Protein AF-U3TXD2-F1 (afdb_monomer_lite)

pLDDT: mean 75.73, std 24.43, range [24.95, 96.88]

Radius of gyration: 14.81 Å; chains: 1; bounding box: 37×32×40 Å

Foldseek 3Di:
DEEADVVVLVVVLVVCCVVVDDEAEQEVVVVGRDDPDLAYRYYLVRCLVPVVSVLAAAQEDEYEQCVPDDPDCPDSVNSNVVSNCVNPVNHYYAYDYPDQADDPPGGVDDPDPDDDHDPDPDDDDPDDDPRYRYHD

Sequence (136 aa):
MLAHVKELVEQNHSKYQAYGLQADIFAAGLQRKQSEGKVVFGSVQSVARNLASFDSAFSLVIVDECHRISDKEESQYQQLFAHLRQHNPQLRLLGLTATPFRLGKGWIYRTTITAWCAAMITRCSATASTNCRCAI

Structure (mmCIF, N/CA/C/O backbone):
data_AF-U3TXD2-F1
#
_entry.id   AF-U3TXD2-F1
#
loop_
_atom_site.group_PDB
_atom_site.id
_atom_site.type_symbol
_atom_site.label_atom_id
_atom_site.label_alt_id
_atom_site.label_comp_id
_atom_site.label_asym_id
_atom_site.label_entity_id
_atom_site.label_seq_id
_atom_site.pdbx_PDB_ins_code
_atom_site.Cartn_x
_atom_site.Cartn_y
_atom_site.Cartn_z
_atom_site.occupancy
_atom_site.B_iso_or_equiv
_atom_site.auth_seq_id
_atom_site.auth_comp_id
_atom_site.auth_asym_id
_atom_site.auth_atom_id
_atom_site.pdbx_PDB_model_num
ATOM 1 N N . MET A 1 1 ? -3.269 -2.829 0.781 1.00 91.12 1 MET A N 1
ATOM 2 C CA . MET A 1 1 ? -2.702 -2.950 -0.578 1.00 91.12 1 MET A CA 1
ATOM 3 C C . MET A 1 1 ? -2.380 -1.599 -1.231 1.00 91.12 1 MET A C 1
ATOM 5 O O . MET A 1 1 ? -3.193 -0.681 -1.160 1.00 91.12 1 MET A O 1
ATOM 9 N N . LEU A 1 2 ? -1.241 -1.478 -1.921 1.00 95.12 2 LEU A N 1
ATOM 10 C CA . LEU A 1 2 ? -0.877 -0.330 -2.763 1.00 95.12 2 LEU A CA 1
ATOM 11 C C . LEU A 1 2 ? -0.905 -0.705 -4.246 1.00 95.12 2 LEU A C 1
ATOM 13 O O . LEU A 1 2 ? -0.349 -1.732 -4.625 1.00 95.12 2 LEU A O 1
ATOM 17 N N . ALA A 1 3 ? -1.483 0.161 -5.078 1.00 92.75 3 ALA A N 1
ATOM 18 C CA . ALA A 1 3 ? -1.433 0.047 -6.535 1.00 92.75 3 ALA A CA 1
ATOM 19 C C . ALA A 1 3 ? -1.075 1.391 -7.193 1.00 92.75 3 ALA A C 1
ATOM 21 O O . ALA A 1 3 ? -1.097 2.454 -6.567 1.00 92.75 3 ALA A O 1
ATOM 22 N N . HIS A 1 4 ? -0.718 1.362 -8.476 1.00 89.19 4 HIS A N 1
ATOM 23 C CA . HIS A 1 4 ? -0.279 2.565 -9.193 1.00 89.19 4 HIS A CA 1
ATOM 24 C C . HIS A 1 4 ? -1.416 3.405 -9.781 1.00 89.19 4 HIS A C 1
ATOM 26 O O . HIS A 1 4 ? -1.305 4.627 -9.826 1.00 89.19 4 HIS A O 1
ATOM 32 N N . VAL A 1 5 ? -2.485 2.763 -10.242 1.00 90.88 5 VAL A N 1
ATOM 33 C CA . VAL A 1 5 ? -3.611 3.400 -10.941 1.00 90.88 5 VAL A CA 1
ATOM 34 C C . VAL A 1 5 ? -4.886 3.243 -10.128 1.00 90.88 5 VAL A C 1
ATOM 36 O O . VAL A 1 5 ? -5.097 2.216 -9.481 1.00 90.88 5 VAL A O 1
ATOM 39 N N . LYS A 1 6 ? -5.723 4.283 -10.136 1.00 93.50 6 LYS A N 1
ATOM 40 C CA . LYS A 1 6 ? -6.930 4.366 -9.300 1.00 93.50 6 LYS A CA 1
ATOM 41 C C . LYS A 1 6 ? -7.944 3.272 -9.641 1.00 93.50 6 LYS A C 1
ATOM 43 O O . LYS A 1 6 ? -8.596 2.756 -8.745 1.00 93.50 6 LYS A O 1
ATOM 48 N N . GLU A 1 7 ? -8.007 2.879 -10.907 1.00 94.12 7 GLU A N 1
ATOM 49 C CA . GLU A 1 7 ? -8.885 1.834 -11.418 1.00 94.12 7 GLU A CA 1
ATOM 50 C C . GLU A 1 7 ? -8.535 0.483 -10.778 1.00 94.12 7 GLU A C 1
ATOM 52 O O . GLU A 1 7 ? -9.421 -0.241 -10.335 1.00 94.12 7 GLU A O 1
ATOM 57 N N . LEU A 1 8 ? -7.239 0.169 -10.634 1.00 92.25 8 LEU A N 1
ATOM 58 C CA . LEU A 1 8 ? -6.799 -1.048 -9.941 1.00 92.25 8 LEU A CA 1
ATOM 59 C C . LEU A 1 8 ? -7.060 -0.976 -8.434 1.00 92.25 8 LEU A C 1
ATOM 61 O O . LEU A 1 8 ? -7.421 -1.984 -7.834 1.00 92.25 8 LEU A O 1
ATOM 65 N N . VAL A 1 9 ? -6.916 0.203 -7.818 1.00 95.00 9 VAL A N 1
ATOM 66 C CA . VAL A 1 9 ? -7.275 0.395 -6.402 1.00 95.00 9 VAL A CA 1
ATOM 67 C C . VAL A 1 9 ? -8.754 0.071 -6.181 1.00 95.00 9 VAL A C 1
ATOM 69 O O . VAL A 1 9 ? -9.075 -0.714 -5.291 1.00 95.00 9 VAL A O 1
ATOM 72 N N . GLU A 1 10 ? -9.638 0.627 -7.010 1.00 95.75 10 GLU A N 1
ATOM 73 C CA . GLU A 1 10 ? -11.085 0.401 -6.933 1.00 95.75 10 GLU A CA 1
ATOM 74 C C . GLU A 1 10 ? -11.457 -1.064 -7.186 1.00 95.75 10 GLU A C 1
ATOM 76 O O . GLU A 1 10 ? -12.243 -1.642 -6.434 1.00 95.75 10 GLU A O 1
ATOM 81 N N . GLN A 1 11 ? -10.857 -1.697 -8.197 1.00 93.19 11 GLN A N 1
ATOM 82 C CA . GLN A 1 11 ? -11.097 -3.108 -8.504 1.00 93.19 11 GLN A CA 1
ATOM 83 C C . GLN A 1 11 ? -10.639 -4.036 -7.373 1.00 93.19 11 GLN A C 1
ATOM 85 O O . GLN A 1 11 ? -11.368 -4.959 -7.007 1.00 93.19 11 GLN A O 1
ATOM 90 N N . ASN A 1 12 ? -9.449 -3.808 -6.812 1.00 92.44 12 ASN A N 1
ATOM 91 C CA . ASN A 1 12 ? -8.914 -4.627 -5.722 1.00 92.44 12 ASN A CA 1
ATOM 92 C C . ASN A 1 12 ? -9.742 -4.464 -4.443 1.00 92.44 12 ASN A C 1
ATOM 94 O O . ASN A 1 12 ? -10.076 -5.460 -3.799 1.00 92.44 12 ASN A O 1
ATOM 98 N N . HIS A 1 13 ? -10.146 -3.232 -4.127 1.00 95.19 13 HIS A N 1
ATOM 99 C CA . HIS A 1 13 ? -11.061 -2.954 -3.023 1.00 95.19 13 HIS A CA 1
ATOM 100 C C . HIS A 1 13 ? -12.422 -3.634 -3.220 1.00 95.19 13 HIS A C 1
ATOM 102 O O . HIS A 1 13 ? -12.882 -4.339 -2.326 1.00 95.19 13 HIS A O 1
ATOM 108 N N . SER A 1 14 ? -13.016 -3.524 -4.412 1.00 93.69 14 SER A N 1
ATOM 109 C CA . SER A 1 14 ? -14.311 -4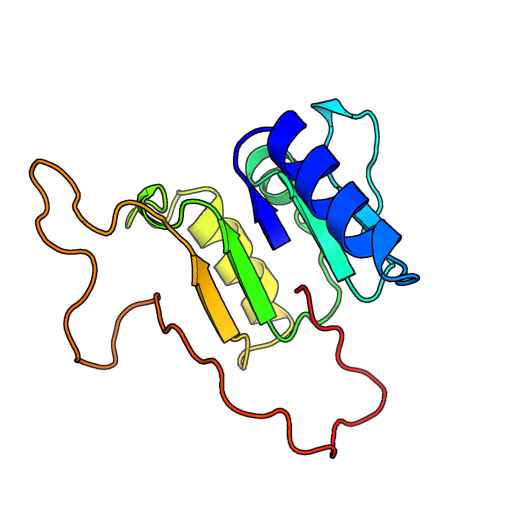.146 -4.725 1.00 93.69 14 SER A CA 1
ATOM 110 C C . SER A 1 14 ? -14.260 -5.671 -4.600 1.00 93.69 14 SER A C 1
ATOM 112 O O . SER A 1 14 ? -15.155 -6.280 -4.015 1.00 93.69 14 SER A O 1
ATOM 114 N N . LYS A 1 15 ? -13.183 -6.305 -5.089 1.00 92.00 15 LYS A N 1
ATOM 115 C CA . LYS A 1 15 ? -12.953 -7.751 -4.917 1.00 92.00 15 LYS A CA 1
ATOM 116 C C . LYS A 1 15 ? -12.840 -8.129 -3.444 1.00 92.00 15 LYS A C 1
ATOM 118 O O . LYS A 1 15 ? -13.398 -9.140 -3.038 1.00 92.00 15 LYS A O 1
ATOM 123 N N . TYR A 1 16 ? -12.135 -7.327 -2.650 1.00 92.56 16 TYR A N 1
ATOM 124 C CA . TYR A 1 16 ? -11.999 -7.557 -1.216 1.00 92.56 16 TYR A CA 1
ATOM 125 C C . TYR A 1 16 ? -13.348 -7.453 -0.489 1.00 92.56 16 TYR A C 1
ATOM 127 O O . TYR A 1 16 ? -13.680 -8.317 0.322 1.00 92.56 16 TYR A O 1
ATOM 135 N N . GLN A 1 17 ? -14.165 -6.453 -0.832 1.00 92.12 17 GLN A N 1
ATOM 136 C CA . GLN A 1 17 ? -15.503 -6.284 -0.261 1.00 92.12 17 GLN A CA 1
ATOM 137 C C . GLN A 1 17 ? -16.481 -7.394 -0.659 1.00 92.12 17 GLN A C 1
ATOM 139 O O . GLN A 1 17 ? -17.333 -7.767 0.147 1.00 92.12 17 GLN A O 1
ATOM 144 N N . ALA A 1 18 ? -16.341 -7.970 -1.856 1.00 92.31 18 ALA A N 1
ATOM 145 C CA . ALA A 1 18 ? -17.170 -9.092 -2.301 1.00 92.31 18 ALA A CA 1
ATOM 146 C C . ALA A 1 18 ? -17.032 -10.344 -1.410 1.00 92.31 18 ALA A C 1
ATOM 148 O O . ALA A 1 18 ? -17.946 -11.163 -1.365 1.00 92.31 18 ALA A O 1
ATOM 149 N N . TYR A 1 19 ? -15.939 -10.470 -0.646 1.00 90.56 19 TYR A N 1
ATOM 150 C CA . TYR A 1 19 ? -15.768 -11.516 0.372 1.00 90.56 19 TYR A CA 1
ATOM 151 C C . TYR A 1 19 ? -16.464 -11.202 1.712 1.00 90.56 19 TYR A C 1
ATOM 153 O O . TYR A 1 19 ? -16.249 -11.910 2.694 1.00 90.56 19 TYR A O 1
ATOM 161 N N . GLY A 1 20 ? -17.273 -10.139 1.789 1.00 91.50 20 GLY A N 1
ATOM 162 C CA . GLY A 1 20 ? -17.951 -9.711 3.019 1.00 91.50 20 GLY A CA 1
ATOM 163 C C . GLY A 1 20 ? -17.038 -8.987 4.015 1.00 91.50 20 GLY A C 1
ATOM 164 O O . GLY A 1 20 ? -17.383 -8.847 5.187 1.00 91.50 20 GLY A O 1
ATOM 165 N N . LEU A 1 21 ? -15.864 -8.537 3.568 1.00 92.50 21 LEU A N 1
ATOM 166 C CA . LEU A 1 21 ? -14.868 -7.856 4.393 1.00 92.50 21 LEU A CA 1
ATOM 167 C C . LEU A 1 21 ? -14.941 -6.334 4.208 1.00 92.50 21 LEU A C 1
ATOM 169 O O . LEU A 1 21 ? -15.359 -5.834 3.168 1.00 92.50 21 LEU A O 1
ATOM 173 N N . GLN A 1 22 ? -14.499 -5.582 5.218 1.00 92.12 22 GLN A N 1
ATOM 174 C CA . GLN A 1 22 ? -14.458 -4.117 5.178 1.00 92.12 22 GLN A CA 1
ATOM 175 C C . GLN A 1 22 ? -13.029 -3.614 4.990 1.00 92.12 22 GLN A C 1
ATOM 177 O O . GLN A 1 22 ? -12.097 -4.107 5.631 1.00 92.12 22 GLN A O 1
ATOM 182 N N . ALA A 1 23 ? -12.873 -2.626 4.115 1.00 94.62 23 ALA A N 1
ATOM 183 C CA . ALA A 1 23 ? -11.610 -1.956 3.863 1.00 94.62 23 ALA A CA 1
ATOM 184 C C . ALA A 1 23 ? -11.841 -0.511 3.429 1.00 94.62 23 ALA A C 1
ATOM 186 O O . ALA A 1 23 ? -12.861 -0.188 2.816 1.00 94.62 23 ALA A O 1
ATOM 187 N N . ASP A 1 24 ? -10.849 0.322 3.698 1.00 96.19 24 ASP A N 1
ATOM 188 C CA . ASP A 1 24 ? -10.837 1.726 3.323 1.00 96.19 24 ASP A CA 1
ATOM 189 C C . ASP A 1 24 ? -10.205 1.928 1.944 1.00 96.19 24 ASP A C 1
ATOM 191 O O . ASP A 1 24 ? -9.392 1.114 1.488 1.00 96.19 24 ASP A O 1
ATOM 195 N N . ILE A 1 25 ? -10.534 3.055 1.304 1.00 96.69 25 ILE A N 1
ATOM 196 C CA . ILE A 1 25 ? -9.855 3.527 0.093 1.00 96.69 25 ILE A CA 1
ATOM 197 C C . ILE A 1 25 ? -9.125 4.844 0.358 1.00 96.69 25 ILE A C 1
ATOM 199 O O . ILE A 1 25 ? -9.728 5.838 0.768 1.00 96.69 25 ILE A O 1
ATOM 203 N N . PHE A 1 26 ? -7.852 4.885 -0.033 1.00 96.88 26 PHE A N 1
ATOM 204 C CA . PHE A 1 26 ? -7.031 6.090 -0.061 1.00 96.88 26 PHE A CA 1
ATOM 205 C C . PHE A 1 26 ? -6.523 6.397 -1.480 1.00 96.88 26 PHE A C 1
ATOM 207 O O . PHE A 1 26 ? -5.392 6.081 -1.867 1.00 96.88 26 PHE A O 1
ATOM 214 N N . ALA A 1 27 ? -7.371 7.030 -2.287 1.00 96.69 27 ALA A N 1
ATOM 215 C CA . ALA A 1 27 ? -7.051 7.419 -3.655 1.00 96.69 27 ALA A CA 1
ATOM 216 C C . ALA A 1 27 ? -7.722 8.750 -4.017 1.00 96.69 27 ALA A C 1
ATOM 218 O O . ALA A 1 27 ? -8.942 8.833 -4.175 1.00 96.69 27 ALA A O 1
ATOM 219 N N . ALA A 1 28 ? -6.911 9.788 -4.246 1.00 93.94 28 ALA A N 1
ATOM 220 C CA . ALA A 1 28 ? -7.404 11.113 -4.629 1.00 93.94 28 ALA A CA 1
ATOM 221 C C . ALA A 1 28 ? -8.204 11.077 -5.944 1.00 93.94 28 ALA A C 1
ATOM 223 O O . ALA A 1 28 ? -9.207 11.767 -6.082 1.00 93.94 28 ALA A O 1
ATOM 224 N N . GLY A 1 29 ? -7.808 10.213 -6.887 1.00 93.31 29 GLY A N 1
ATOM 225 C CA . GLY A 1 29 ? -8.517 10.022 -8.154 1.00 93.31 29 GLY A CA 1
ATOM 226 C C . GLY A 1 29 ? -9.919 9.409 -8.028 1.00 93.31 29 GLY A C 1
ATOM 227 O O . GLY A 1 29 ? -10.673 9.483 -8.996 1.00 93.31 29 GLY A O 1
ATOM 228 N N . LEU A 1 30 ? -10.256 8.835 -6.866 1.00 95.19 30 LEU A N 1
ATOM 229 C CA . LEU A 1 30 ? -11.587 8.322 -6.510 1.00 95.19 30 LEU A CA 1
ATOM 230 C C . LEU A 1 30 ? -12.316 9.237 -5.511 1.00 95.19 30 LEU A C 1
ATOM 232 O O . LEU A 1 30 ? -13.370 8.866 -5.009 1.00 95.19 30 LEU A O 1
ATOM 236 N N . GLN A 1 31 ? -11.747 10.406 -5.183 1.00 95.94 31 GLN A N 1
ATOM 237 C CA . GLN A 1 31 ? -12.266 11.325 -4.158 1.00 95.94 31 GLN A CA 1
ATOM 238 C C . GLN A 1 31 ? -12.460 10.662 -2.779 1.00 95.94 31 GLN A C 1
ATOM 240 O O . GLN A 1 31 ? -13.338 11.043 -2.010 1.00 95.94 31 GLN A O 1
ATOM 245 N N . ARG A 1 32 ? -11.627 9.665 -2.446 1.00 95.94 32 ARG A N 1
ATOM 246 C CA . ARG A 1 32 ? -11.661 8.954 -1.159 1.00 95.94 32 ARG A CA 1
ATOM 247 C C . ARG A 1 32 ? -10.306 9.038 -0.464 1.00 95.94 32 ARG A C 1
ATOM 249 O O . ARG A 1 32 ? -9.271 8.763 -1.073 1.00 95.94 32 ARG A O 1
ATOM 256 N N . LYS A 1 33 ? -10.319 9.428 0.810 1.00 95.38 33 LYS A N 1
ATOM 257 C CA . LYS A 1 33 ? -9.136 9.555 1.676 1.00 95.38 33 LYS A CA 1
ATOM 258 C C . LYS A 1 33 ? -9.411 8.927 3.043 1.00 95.38 33 LYS A C 1
ATOM 260 O O . LYS A 1 33 ? -9.456 9.619 4.051 1.00 95.38 33 LYS A O 1
ATOM 265 N N . GLN A 1 34 ? -9.664 7.627 3.045 1.00 95.06 34 GLN A N 1
ATOM 266 C CA . GLN A 1 34 ? -9.944 6.845 4.246 1.00 95.06 34 GLN A CA 1
ATOM 267 C C . GLN A 1 34 ? -8.714 5.987 4.568 1.00 95.06 34 GLN A C 1
ATOM 269 O O . GLN A 1 34 ? -8.171 5.331 3.676 1.00 95.06 34 GLN A O 1
ATOM 274 N N . SER A 1 35 ? -8.237 6.034 5.810 1.00 93.62 35 SER A N 1
ATOM 275 C CA . SER A 1 35 ? -7.070 5.270 6.280 1.00 93.62 35 SER A CA 1
ATOM 276 C C . SER A 1 35 ? -7.239 4.741 7.712 1.00 93.62 35 SER A C 1
ATOM 278 O O . SER A 1 35 ? -6.281 4.273 8.327 1.00 93.62 35 SER A O 1
ATOM 280 N N . GLU A 1 36 ? -8.461 4.787 8.245 1.00 90.44 36 GLU A N 1
ATOM 281 C CA . GLU A 1 36 ? -8.798 4.400 9.618 1.00 90.44 36 GLU A CA 1
ATOM 282 C C . GLU A 1 36 ? -9.243 2.938 9.743 1.00 90.44 36 GLU A C 1
ATOM 284 O O . GLU A 1 36 ? -9.415 2.431 10.854 1.00 90.44 36 GLU A O 1
ATOM 289 N N . GLY A 1 37 ? -9.414 2.234 8.634 1.00 88.44 37 GLY A N 1
ATOM 290 C CA . GLY A 1 37 ? -9.722 0.815 8.594 1.00 88.44 37 GLY A CA 1
ATOM 291 C C . GLY A 1 37 ? -8.527 -0.066 8.964 1.00 88.44 37 GLY A C 1
ATOM 292 O O . GLY A 1 37 ? -7.369 0.356 8.996 1.00 88.44 37 GLY A O 1
ATOM 293 N N . LYS A 1 38 ? -8.804 -1.350 9.226 1.00 90.31 38 LYS A N 1
ATOM 294 C CA . LYS A 1 38 ? -7.746 -2.363 9.395 1.00 90.31 38 LYS A CA 1
ATOM 295 C C . LYS A 1 38 ? -6.992 -2.617 8.091 1.00 90.31 38 LYS A C 1
ATOM 297 O O . LYS A 1 38 ? -5.790 -2.846 8.132 1.00 90.31 38 LYS A O 1
ATOM 302 N N . VAL A 1 39 ? -7.711 -2.575 6.971 1.00 93.81 39 VAL A N 1
ATOM 303 C CA . VAL A 1 39 ? -7.193 -2.773 5.617 1.00 93.81 39 VAL A CA 1
ATOM 304 C C . VAL A 1 39 ? -7.431 -1.497 4.827 1.00 93.81 39 VAL A C 1
ATOM 306 O O . VAL A 1 39 ? -8.542 -0.973 4.831 1.00 93.81 39 VAL A O 1
ATOM 309 N N . VAL A 1 40 ? -6.395 -1.017 4.142 1.00 96.19 40 VAL A N 1
ATOM 310 C CA . VAL A 1 40 ? -6.457 0.185 3.306 1.00 96.19 40 VAL A CA 1
ATOM 311 C C . VAL A 1 40 ? -5.962 -0.161 1.905 1.00 96.19 40 VAL A C 1
ATOM 313 O O . VAL A 1 40 ? -4.852 -0.683 1.736 1.00 96.19 40 VAL A O 1
ATOM 316 N N . PHE A 1 41 ? -6.783 0.135 0.900 1.00 96.62 41 PHE A 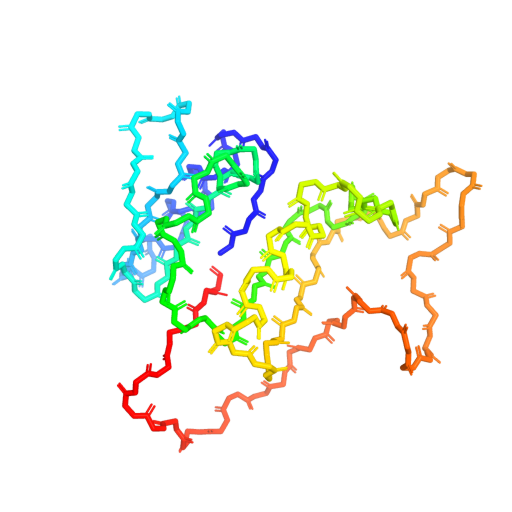N 1
ATOM 317 C CA . PHE A 1 41 ? -6.424 0.087 -0.514 1.00 96.62 41 PHE A CA 1
ATOM 318 C C . PHE A 1 41 ? -6.078 1.498 -0.973 1.00 96.62 41 PHE A C 1
ATOM 320 O O . PHE A 1 41 ? -6.920 2.391 -0.926 1.00 96.62 41 PHE A O 1
ATOM 327 N N . GLY A 1 42 ? -4.845 1.728 -1.414 1.00 96.44 42 GLY A N 1
ATOM 328 C CA . GLY A 1 42 ? -4.392 3.076 -1.748 1.00 96.44 42 GLY A CA 1
ATOM 329 C C . GLY A 1 42 ? -3.597 3.158 -3.036 1.00 96.44 42 GLY A C 1
ATOM 330 O O . GLY A 1 42 ? -2.946 2.197 -3.445 1.00 96.44 42 GLY A O 1
ATOM 331 N N . SER A 1 43 ? -3.619 4.334 -3.668 1.00 95.50 43 SER A N 1
ATOM 332 C CA . SER A 1 43 ? -2.660 4.618 -4.737 1.00 95.50 43 SER A CA 1
ATOM 333 C C . SER A 1 43 ? -1.359 5.154 -4.149 1.00 95.50 43 SER A C 1
ATOM 335 O O . SER A 1 43 ? -1.396 6.065 -3.319 1.00 95.50 43 SER A O 1
ATOM 337 N N . VAL A 1 44 ? -0.203 4.645 -4.592 1.00 92.81 44 VAL A N 1
ATOM 338 C CA . VAL A 1 44 ? 1.105 5.068 -4.040 1.00 92.81 44 VAL A CA 1
ATOM 339 C C . VAL A 1 44 ? 1.298 6.587 -4.109 1.00 92.81 44 VAL A C 1
ATOM 341 O O . VAL A 1 44 ? 1.785 7.198 -3.165 1.00 92.81 44 VAL A O 1
ATOM 344 N N . GLN A 1 45 ? 0.829 7.220 -5.186 1.00 92.56 45 GLN A N 1
ATOM 345 C CA . GLN A 1 45 ? 0.908 8.668 -5.377 1.00 92.56 45 GLN A CA 1
ATOM 346 C C . GLN A 1 45 ? 0.047 9.447 -4.375 1.00 92.56 45 GLN A C 1
ATOM 348 O O . GLN A 1 45 ? 0.448 10.522 -3.931 1.00 92.56 45 GLN A O 1
ATOM 353 N N . SER A 1 46 ? -1.141 8.934 -4.037 1.00 95.00 46 SER A N 1
ATOM 354 C CA . SER A 1 46 ? -2.017 9.580 -3.054 1.00 95.00 46 SER A CA 1
ATOM 355 C C . SER A 1 46 ? -1.440 9.419 -1.656 1.00 95.00 46 SER A C 1
ATOM 357 O O . SER A 1 46 ? -1.345 10.397 -0.921 1.00 95.00 46 SER A O 1
ATOM 359 N N . VAL A 1 47 ? -1.002 8.206 -1.318 1.00 94.69 47 VAL A N 1
ATOM 360 C CA . VAL A 1 47 ? -0.449 7.878 -0.002 1.00 94.69 47 VAL A CA 1
ATOM 361 C C . VAL A 1 47 ? 0.845 8.655 0.262 1.00 94.69 47 VAL A C 1
ATOM 363 O O . VAL A 1 47 ? 0.936 9.352 1.265 1.00 94.69 47 VAL A O 1
ATOM 366 N N . ALA A 1 48 ? 1.803 8.648 -0.672 1.00 92.44 48 ALA A N 1
ATOM 367 C CA . ALA A 1 48 ? 3.087 9.338 -0.504 1.00 92.44 48 ALA A CA 1
ATOM 368 C C . ALA A 1 48 ? 2.958 10.866 -0.342 1.00 92.44 48 ALA A C 1
ATOM 370 O O . ALA A 1 48 ? 3.827 11.500 0.244 1.00 92.44 48 ALA A O 1
ATOM 371 N N . ARG A 1 49 ? 1.870 11.474 -0.834 1.00 93.81 49 ARG A N 1
ATOM 372 C CA . ARG A 1 49 ? 1.579 12.909 -0.642 1.00 93.81 49 ARG A CA 1
ATOM 373 C C . ARG A 1 49 ? 0.855 13.224 0.668 1.00 93.81 49 ARG A C 1
ATOM 375 O O . ARG A 1 49 ? 0.702 14.393 0.996 1.00 93.81 49 ARG A O 1
ATOM 382 N N . ASN A 1 50 ? 0.352 12.213 1.373 1.00 94.88 50 ASN A N 1
ATOM 383 C CA . ASN A 1 50 ? -0.459 12.369 2.581 1.00 94.88 50 ASN A CA 1
ATOM 384 C C . ASN A 1 50 ? 0.051 11.405 3.668 1.00 94.88 50 ASN A C 1
ATOM 386 O O . ASN A 1 50 ? -0.745 10.718 4.301 1.00 94.88 50 ASN A O 1
ATOM 390 N N . LEU A 1 51 ? 1.376 11.327 3.859 1.00 93.31 51 LEU A N 1
ATOM 391 C CA . LEU A 1 51 ? 1.996 10.384 4.800 1.00 93.31 51 LEU A CA 1
ATOM 392 C C . LEU A 1 51 ? 1.453 10.535 6.223 1.00 93.31 51 LEU A C 1
ATOM 394 O O . LEU A 1 51 ? 1.137 9.531 6.830 1.00 93.31 51 LEU A O 1
ATOM 398 N N . ALA A 1 52 ? 1.198 11.763 6.683 1.00 92.00 52 ALA A N 1
ATOM 399 C CA . ALA A 1 52 ? 0.610 12.029 8.002 1.00 92.00 52 ALA A CA 1
ATOM 400 C C . ALA A 1 52 ? -0.771 11.371 8.233 1.00 92.00 52 ALA A C 1
ATOM 402 O O . ALA A 1 52 ? -1.231 11.245 9.360 1.00 92.00 52 ALA A O 1
ATOM 403 N N . SER A 1 53 ? -1.474 10.936 7.180 1.00 91.31 53 SER A N 1
ATOM 404 C CA . SER A 1 53 ? -2.707 10.143 7.322 1.00 91.31 53 SER A CA 1
ATOM 405 C C . SER A 1 53 ? -2.438 8.658 7.624 1.00 91.31 53 SER A C 1
ATOM 407 O O . SER A 1 53 ? -3.386 7.884 7.770 1.00 91.31 53 SER A O 1
ATOM 409 N N . PHE A 1 54 ? -1.168 8.249 7.686 1.00 91.56 54 PHE A N 1
ATOM 410 C CA . PHE A 1 54 ? -0.686 6.877 7.851 1.00 91.56 54 PHE A CA 1
ATOM 411 C C . PHE A 1 54 ? 0.225 6.713 9.081 1.00 91.56 54 PHE A C 1
ATOM 413 O O . PHE A 1 54 ? 1.028 5.786 9.129 1.00 91.56 54 PHE A O 1
ATOM 420 N N . ASP A 1 55 ? 0.010 7.526 10.119 1.00 87.81 55 ASP A N 1
ATOM 421 C CA . ASP A 1 55 ? 0.732 7.450 11.401 1.00 87.81 55 ASP A CA 1
ATOM 422 C C . ASP A 1 55 ? 0.343 6.221 12.259 1.00 87.81 55 ASP A C 1
ATOM 424 O O . ASP A 1 55 ? 0.884 5.981 13.342 1.00 87.81 55 ASP A O 1
ATOM 428 N N . SER A 1 56 ? -0.634 5.429 11.805 1.00 82.12 56 SER A N 1
ATOM 429 C CA . SER A 1 56 ? -1.048 4.201 12.486 1.00 82.12 56 SER A CA 1
ATOM 430 C C . SER A 1 56 ? -0.097 3.037 12.189 1.00 82.12 56 SER A C 1
ATOM 432 O O . SER A 1 56 ? 0.469 2.914 11.104 1.00 82.12 56 SER A O 1
ATOM 434 N N . ALA A 1 57 ? 0.085 2.145 13.167 1.00 82.19 57 ALA A N 1
ATOM 435 C CA . ALA A 1 57 ? 1.000 1.018 13.031 1.00 82.19 57 ALA A CA 1
ATOM 436 C C . ALA A 1 57 ? 0.452 -0.045 12.057 1.00 82.19 57 ALA A C 1
ATOM 438 O O . ALA A 1 57 ? -0.413 -0.857 12.405 1.00 82.19 57 ALA A O 1
ATOM 439 N N . PHE A 1 58 ? 1.007 -0.071 10.844 1.00 90.81 58 PHE A N 1
ATOM 440 C CA . PHE A 1 58 ? 0.804 -1.147 9.874 1.00 90.81 58 PHE A CA 1
ATOM 441 C C . PHE A 1 58 ? 1.82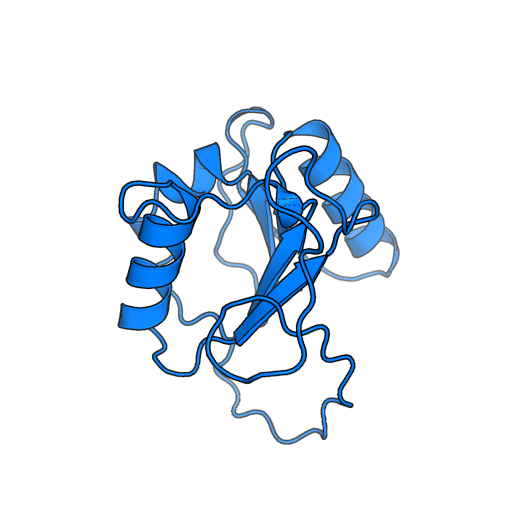1 -2.270 10.091 1.00 90.81 58 PHE A C 1
ATOM 443 O O . PHE A 1 58 ? 3.004 -2.020 10.321 1.00 90.81 58 PHE A O 1
ATOM 450 N N . SER A 1 59 ? 1.383 -3.526 10.004 1.00 90.12 59 SER A N 1
ATOM 451 C CA . SER A 1 59 ? 2.269 -4.700 10.104 1.00 90.12 59 SER A CA 1
ATOM 452 C C . SER A 1 59 ? 2.749 -5.221 8.748 1.00 90.12 59 SER A C 1
ATOM 454 O O . SER A 1 59 ? 3.827 -5.809 8.656 1.00 90.12 59 SER A O 1
ATOM 456 N N . LEU A 1 60 ? 1.963 -4.993 7.697 1.00 91.12 60 LEU A N 1
ATOM 457 C CA . LEU A 1 60 ? 2.193 -5.488 6.346 1.00 91.12 60 LEU A CA 1
ATOM 458 C C . LEU A 1 60 ? 1.828 -4.405 5.333 1.00 91.12 60 LEU A C 1
ATOM 460 O O . LEU A 1 60 ? 0.794 -3.760 5.482 1.00 91.12 60 LEU A O 1
ATOM 464 N N . VAL A 1 61 ? 2.647 -4.249 4.294 1.00 92.69 61 VAL A N 1
ATOM 465 C CA . VAL A 1 61 ? 2.279 -3.533 3.068 1.00 92.69 61 VAL A CA 1
ATOM 466 C C . VAL A 1 61 ? 2.432 -4.476 1.888 1.00 92.69 61 VAL A C 1
ATOM 468 O O . VAL A 1 61 ? 3.521 -4.995 1.632 1.00 92.69 61 VAL A O 1
ATOM 471 N N . ILE A 1 62 ? 1.341 -4.659 1.152 1.00 92.06 62 ILE A N 1
ATOM 472 C CA . ILE A 1 62 ? 1.342 -5.347 -0.137 1.00 92.06 62 ILE A CA 1
ATOM 473 C C . ILE A 1 62 ? 1.452 -4.312 -1.255 1.00 92.06 62 ILE A C 1
ATOM 475 O O . ILE A 1 62 ? 0.686 -3.348 -1.269 1.00 92.06 62 ILE A O 1
ATOM 479 N N . VAL A 1 63 ? 2.378 -4.515 -2.191 1.00 90.75 63 VAL A N 1
ATOM 480 C CA . VAL A 1 63 ? 2.560 -3.665 -3.374 1.00 90.75 63 VAL A CA 1
ATOM 481 C C . VAL A 1 63 ? 2.255 -4.459 -4.632 1.00 90.75 63 VAL A C 1
ATOM 483 O O . VAL A 1 63 ? 2.959 -5.419 -4.940 1.00 90.75 63 VAL A O 1
ATOM 486 N N . ASP A 1 64 ? 1.234 -4.025 -5.360 1.00 85.81 64 ASP A N 1
ATOM 487 C CA . ASP A 1 64 ? 0.903 -4.543 -6.681 1.00 85.81 64 ASP A CA 1
ATOM 488 C C . ASP A 1 64 ? 1.798 -3.921 -7.758 1.00 85.81 64 ASP A C 1
ATOM 490 O O . ASP A 1 64 ? 2.193 -2.753 -7.677 1.00 85.81 64 ASP A O 1
ATOM 494 N N . GLU A 1 65 ? 2.139 -4.719 -8.761 1.00 83.81 65 GLU A N 1
ATOM 495 C CA . GLU A 1 65 ? 3.192 -4.435 -9.736 1.00 83.81 65 GLU A CA 1
ATOM 496 C C . GLU A 1 65 ? 4.497 -3.938 -9.100 1.00 83.81 65 GLU A C 1
ATOM 498 O O . GLU A 1 65 ? 5.080 -2.922 -9.496 1.00 83.81 65 GLU A O 1
ATOM 503 N N . CYS A 1 66 ? 4.993 -4.693 -8.113 1.00 85.12 66 CYS A N 1
ATOM 504 C CA . CYS A 1 66 ? 6.200 -4.353 -7.354 1.00 85.12 66 CYS A CA 1
ATOM 505 C C . CYS A 1 66 ? 7.456 -4.182 -8.228 1.00 85.12 66 CYS A C 1
ATOM 507 O O . CYS A 1 66 ? 8.392 -3.483 -7.836 1.00 85.12 66 CYS A O 1
ATOM 509 N N . HIS A 1 67 ? 7.450 -4.707 -9.461 1.00 80.06 67 HIS A N 1
ATOM 510 C CA . HIS A 1 67 ? 8.471 -4.419 -10.467 1.00 80.06 67 HIS A CA 1
ATOM 511 C C . HIS A 1 67 ? 8.568 -2.931 -10.835 1.00 80.06 67 HIS A C 1
ATOM 513 O O . HIS A 1 67 ? 9.444 -2.560 -11.613 1.00 80.06 67 HIS A O 1
ATOM 519 N N . ARG A 1 68 ? 7.702 -2.052 -10.327 1.00 79.88 68 ARG A N 1
ATOM 520 C CA . ARG A 1 68 ? 7.762 -0.594 -10.513 1.00 79.88 68 ARG A CA 1
ATOM 521 C C . ARG A 1 68 ? 8.457 0.147 -9.368 1.00 79.88 68 ARG A C 1
ATOM 523 O O . ARG A 1 68 ? 8.721 1.340 -9.500 1.00 79.88 68 ARG A O 1
ATOM 530 N N . ILE A 1 69 ? 8.815 -0.537 -8.278 1.00 84.19 69 ILE A N 1
ATOM 531 C CA . ILE A 1 69 ? 9.508 0.074 -7.135 1.00 84.19 69 ILE A CA 1
ATOM 532 C C . ILE A 1 69 ? 10.927 0.487 -7.548 1.00 84.19 69 ILE A C 1
ATOM 534 O O . ILE A 1 69 ? 11.727 -0.337 -7.990 1.00 84.19 69 ILE A O 1
ATOM 538 N N . SER A 1 70 ? 11.239 1.776 -7.443 1.00 79.88 70 SER A N 1
ATOM 539 C CA . SER A 1 70 ? 12.584 2.289 -7.713 1.00 79.88 70 SER A CA 1
ATOM 540 C C . SER A 1 70 ? 13.505 2.053 -6.515 1.00 79.88 70 SER A C 1
ATOM 542 O O . SER A 1 70 ? 13.081 2.182 -5.369 1.00 79.88 70 SER A O 1
ATOM 544 N N . ASP A 1 71 ? 14.780 1.787 -6.794 1.00 74.06 71 ASP A N 1
ATOM 545 C CA . ASP A 1 71 ? 15.828 1.643 -5.774 1.00 74.06 71 ASP A CA 1
ATOM 546 C C . ASP A 1 71 ? 16.300 3.009 -5.234 1.00 74.06 71 ASP A C 1
ATOM 548 O O . ASP A 1 71 ? 17.079 3.072 -4.291 1.00 74.06 71 ASP A O 1
ATOM 552 N N . LYS A 1 72 ? 15.841 4.120 -5.831 1.00 75.81 72 LYS A N 1
ATOM 553 C CA . LYS A 1 72 ? 16.184 5.479 -5.388 1.00 75.81 72 LYS A CA 1
ATOM 554 C C . LYS A 1 72 ? 15.505 5.804 -4.055 1.00 75.81 72 LYS A C 1
ATOM 556 O O . LYS A 1 72 ? 14.281 5.671 -3.948 1.00 75.81 72 LYS A O 1
ATOM 561 N N . GLU A 1 73 ? 16.279 6.314 -3.101 1.00 73.12 73 GLU A N 1
ATOM 562 C CA . GLU A 1 73 ? 15.813 6.710 -1.760 1.00 73.12 73 GLU A CA 1
ATOM 563 C C . GLU A 1 73 ? 14.716 7.784 -1.798 1.00 73.12 73 GLU A C 1
ATOM 565 O O . GLU A 1 73 ? 13.783 7.754 -1.004 1.00 73.12 73 GLU A O 1
ATOM 570 N N . GLU A 1 74 ? 14.749 8.675 -2.790 1.00 79.00 74 GLU A N 1
ATOM 571 C CA . GLU A 1 74 ? 13.735 9.723 -2.978 1.00 79.00 74 GLU A CA 1
ATOM 572 C C . GLU A 1 74 ? 12.435 9.221 -3.631 1.00 79.00 74 GLU A C 1
ATOM 574 O O . GLU A 1 74 ? 11.525 10.002 -3.917 1.00 79.00 74 GLU A O 1
ATOM 579 N N . SER A 1 75 ? 12.324 7.923 -3.929 1.00 87.88 75 SER A N 1
ATOM 580 C CA . SER A 1 75 ? 11.109 7.399 -4.548 1.00 87.88 75 SER A CA 1
ATOM 581 C C . SER A 1 75 ? 9.931 7.379 -3.570 1.00 87.88 75 SER A C 1
ATOM 583 O O . SER A 1 75 ? 10.087 7.167 -2.369 1.00 87.88 7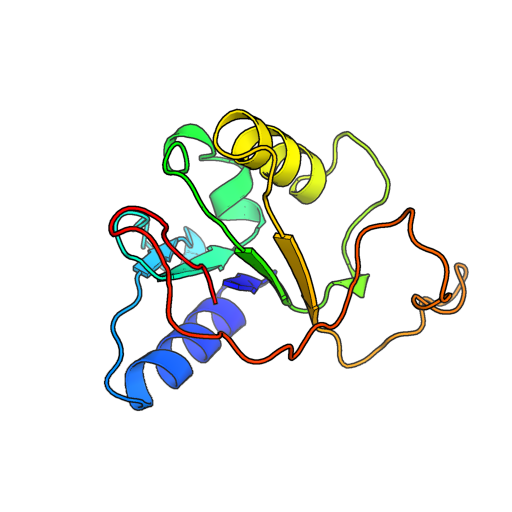5 SER A O 1
ATOM 585 N N . GLN A 1 76 ? 8.718 7.530 -4.112 1.00 90.06 76 GLN A N 1
ATOM 586 C CA . GLN A 1 76 ? 7.471 7.548 -3.335 1.00 90.06 76 GLN A CA 1
ATOM 587 C C . GLN A 1 76 ? 7.317 6.322 -2.422 1.00 90.06 76 GLN A C 1
ATOM 589 O O . GLN A 1 76 ? 6.839 6.442 -1.298 1.00 90.06 76 GLN A O 1
ATOM 594 N N . TYR A 1 77 ? 7.744 5.146 -2.892 1.00 90.44 77 TYR A N 1
ATOM 595 C CA . TYR A 1 77 ? 7.718 3.927 -2.086 1.00 90.44 77 TYR A CA 1
ATOM 596 C C . TYR A 1 77 ? 8.714 3.977 -0.932 1.00 90.44 77 TYR A C 1
ATOM 598 O O . TYR A 1 77 ? 8.345 3.624 0.182 1.00 90.44 77 TYR A O 1
ATOM 606 N N . GLN A 1 78 ? 9.948 4.432 -1.167 1.00 89.75 78 GLN A N 1
ATOM 607 C CA . GLN A 1 78 ? 10.958 4.500 -0.109 1.00 89.75 78 GLN A CA 1
ATOM 608 C C . GLN A 1 78 ? 10.561 5.500 0.981 1.00 89.75 78 GLN A C 1
ATOM 610 O O . GLN A 1 78 ? 10.625 5.159 2.160 1.00 89.75 78 GLN A O 1
ATOM 615 N N . GLN A 1 79 ? 10.038 6.671 0.603 1.00 91.12 79 GLN A N 1
ATOM 616 C CA . GLN A 1 79 ? 9.499 7.653 1.554 1.00 91.12 79 GLN A CA 1
ATOM 617 C C . GLN A 1 79 ? 8.363 7.063 2.401 1.00 91.12 79 GLN A C 1
ATOM 619 O O . GLN A 1 79 ? 8.371 7.184 3.627 1.00 91.12 79 GLN A O 1
ATOM 624 N N . LEU A 1 80 ? 7.423 6.360 1.763 1.00 91.62 80 LEU A N 1
ATOM 625 C CA . LEU A 1 80 ? 6.333 5.684 2.461 1.00 91.62 80 LEU A CA 1
ATOM 626 C C . LEU A 1 80 ? 6.842 4.595 3.413 1.00 91.62 80 LEU A C 1
ATOM 628 O O . LEU A 1 80 ? 6.422 4.529 4.564 1.00 91.62 80 LEU A O 1
ATOM 632 N N . PHE A 1 81 ? 7.755 3.739 2.962 1.00 91.06 81 PHE A N 1
ATOM 633 C CA . PHE A 1 81 ? 8.276 2.652 3.785 1.00 91.06 81 PHE A CA 1
ATOM 634 C C . PHE A 1 81 ? 9.121 3.144 4.956 1.00 91.06 81 PHE A C 1
ATOM 636 O O . PHE A 1 81 ? 9.106 2.509 6.011 1.00 91.06 81 PHE A O 1
ATOM 643 N N . ALA A 1 82 ? 9.869 4.232 4.773 1.00 91.88 82 ALA A N 1
ATOM 644 C CA . ALA A 1 82 ? 10.615 4.876 5.844 1.00 91.88 82 ALA A CA 1
ATOM 645 C C . ALA A 1 82 ? 9.654 5.415 6.906 1.00 91.88 82 ALA A C 1
ATOM 647 O O . ALA A 1 82 ? 9.801 5.079 8.079 1.00 91.88 82 ALA A O 1
ATOM 648 N N . HIS A 1 83 ? 8.624 6.151 6.483 1.00 93.25 83 HIS A N 1
ATOM 649 C CA . HIS A 1 83 ? 7.593 6.675 7.373 1.00 93.25 83 HIS A CA 1
ATOM 650 C C . HIS A 1 83 ? 6.879 5.555 8.148 1.00 93.25 83 HIS A C 1
ATOM 652 O O . HIS A 1 83 ? 6.887 5.543 9.374 1.00 93.25 83 HIS A O 1
ATOM 658 N N . LEU A 1 84 ? 6.376 4.522 7.466 1.00 92.06 84 LEU A N 1
ATOM 659 C CA . LEU A 1 84 ? 5.703 3.401 8.133 1.00 92.06 84 LEU A CA 1
ATOM 660 C C . LEU A 1 84 ? 6.619 2.637 9.103 1.00 92.06 84 LEU A C 1
ATOM 662 O O . LEU A 1 84 ? 6.158 2.149 10.134 1.00 92.06 84 LEU A O 1
ATOM 666 N N . ARG A 1 85 ? 7.924 2.547 8.811 1.00 92.06 85 ARG A N 1
ATOM 667 C CA . ARG A 1 85 ? 8.894 1.926 9.725 1.00 92.06 85 ARG A CA 1
ATOM 668 C C . ARG A 1 85 ? 9.190 2.744 10.970 1.00 92.06 85 ARG A C 1
ATOM 670 O O . ARG A 1 85 ? 9.558 2.139 11.974 1.00 92.06 85 ARG A O 1
ATOM 677 N N . GLN A 1 86 ? 9.025 4.066 10.930 1.00 93.00 86 GLN A N 1
ATOM 678 C CA . GLN A 1 86 ? 9.124 4.891 12.137 1.00 93.00 86 GLN A CA 1
ATOM 679 C C . GLN A 1 86 ? 8.050 4.483 13.154 1.00 93.00 86 GLN A C 1
ATOM 681 O O . GLN A 1 86 ? 8.329 4.432 14.347 1.00 93.00 86 GLN A O 1
ATOM 686 N N . HIS A 1 87 ? 6.859 4.111 12.674 1.00 90.94 87 HIS A N 1
ATOM 687 C CA . HIS A 1 87 ? 5.757 3.642 13.516 1.00 90.94 87 HIS A CA 1
ATOM 688 C C . HIS A 1 87 ? 5.839 2.145 13.842 1.00 90.94 87 HIS A C 1
ATOM 690 O O . HIS A 1 87 ? 5.419 1.723 14.919 1.00 90.94 87 HIS A O 1
ATOM 696 N N . ASN A 1 88 ? 6.383 1.328 12.936 1.00 91.31 88 ASN A N 1
ATOM 697 C CA . ASN A 1 88 ? 6.590 -0.098 13.167 1.00 91.31 88 ASN A CA 1
ATOM 698 C C . ASN A 1 88 ? 7.895 -0.612 12.525 1.00 91.31 88 ASN A C 1
ATOM 700 O O . ASN A 1 88 ? 7.902 -0.980 11.345 1.00 91.31 88 ASN A O 1
ATOM 704 N N . PRO A 1 89 ? 8.990 -0.753 13.294 1.00 90.56 89 PRO A N 1
ATOM 705 C CA . PRO A 1 89 ? 10.255 -1.289 12.784 1.00 90.56 89 PRO A CA 1
ATOM 706 C C . PRO A 1 89 ? 10.160 -2.726 12.245 1.00 90.56 89 PRO A C 1
ATOM 708 O O . PRO A 1 89 ? 10.980 -3.130 11.421 1.00 90.56 89 PRO A O 1
ATOM 711 N N . GLN A 1 90 ? 9.157 -3.500 12.677 1.00 90.81 90 GLN A N 1
ATOM 712 C CA . GLN A 1 90 ? 8.924 -4.881 12.239 1.00 90.81 90 GLN A CA 1
ATOM 713 C C . GLN A 1 90 ? 8.066 -4.979 10.963 1.00 90.81 90 GLN A C 1
ATOM 715 O O . GLN A 1 90 ? 7.646 -6.080 10.593 1.00 90.81 90 GLN A O 1
ATOM 720 N N . LEU A 1 91 ? 7.804 -3.854 10.284 1.00 89.25 91 LEU A N 1
ATOM 721 C CA . LEU A 1 91 ? 7.008 -3.794 9.058 1.00 89.25 91 LEU A CA 1
ATOM 722 C C . LEU A 1 91 ? 7.463 -4.834 8.024 1.00 89.25 91 LEU A C 1
ATOM 724 O O . LEU A 1 91 ? 8.629 -4.884 7.615 1.00 89.25 91 LEU A O 1
ATOM 728 N N . ARG A 1 92 ? 6.508 -5.633 7.551 1.00 90.56 92 ARG A N 1
ATOM 729 C CA . ARG A 1 92 ? 6.706 -6.610 6.478 1.00 90.56 92 ARG A CA 1
ATOM 730 C C . ARG A 1 92 ? 6.253 -6.021 5.150 1.00 90.56 92 ARG A C 1
ATOM 732 O O . ARG A 1 92 ? 5.263 -5.299 5.083 1.00 90.56 92 ARG A O 1
ATOM 739 N N . LEU A 1 93 ? 6.969 -6.359 4.083 1.00 88.25 93 LEU A N 1
ATOM 740 C CA . LEU A 1 93 ? 6.669 -5.905 2.728 1.00 88.25 93 LEU A CA 1
ATOM 741 C C . LEU A 1 93 ? 6.520 -7.108 1.809 1.00 88.25 93 LEU A C 1
ATOM 743 O O . LEU A 1 93 ? 7.395 -7.978 1.775 1.00 88.25 93 LEU A O 1
ATOM 747 N N . LEU A 1 94 ? 5.418 -7.134 1.070 1.00 88.00 94 LEU A N 1
ATOM 748 C CA . LEU A 1 94 ? 5.076 -8.184 0.122 1.00 88.00 94 LEU A CA 1
ATOM 749 C C . LEU A 1 94 ? 4.878 -7.554 -1.258 1.00 88.00 94 LEU A C 1
ATOM 751 O O . LEU A 1 94 ? 3.985 -6.737 -1.450 1.00 88.00 94 LEU A O 1
ATOM 755 N N . GLY A 1 95 ? 5.717 -7.921 -2.221 1.00 86.44 95 GLY A N 1
ATOM 756 C CA . GLY A 1 95 ? 5.561 -7.494 -3.608 1.00 86.44 95 GLY A CA 1
ATOM 757 C C . GLY A 1 95 ? 4.816 -8.541 -4.427 1.00 86.44 95 GLY A C 1
ATOM 758 O O . GLY A 1 95 ? 5.187 -9.714 -4.392 1.00 86.44 95 GLY A O 1
ATOM 759 N N . LEU A 1 96 ? 3.801 -8.115 -5.174 1.00 83.25 96 LEU A N 1
ATOM 760 C CA . LEU A 1 96 ? 3.084 -8.923 -6.156 1.00 83.25 96 LEU A CA 1
ATOM 761 C C . LEU A 1 96 ? 3.376 -8.372 -7.554 1.00 83.25 96 LEU A C 1
ATOM 763 O O . LEU A 1 96 ? 3.361 -7.161 -7.766 1.00 83.25 96 LEU A O 1
ATOM 767 N N . THR A 1 97 ? 3.668 -9.244 -8.515 1.00 79.25 97 THR A N 1
ATOM 768 C CA . THR A 1 97 ? 3.740 -8.861 -9.928 1.00 79.25 97 THR A CA 1
ATOM 769 C C . THR A 1 97 ? 3.581 -10.078 -10.828 1.00 79.25 97 THR A C 1
ATOM 771 O O . THR A 1 97 ? 4.068 -11.162 -10.506 1.00 79.25 97 THR A O 1
ATOM 774 N N . ALA A 1 98 ? 2.923 -9.887 -11.971 1.00 67.19 98 ALA A N 1
ATOM 775 C CA . ALA A 1 98 ? 2.844 -10.898 -13.020 1.00 67.19 98 ALA A CA 1
ATOM 776 C C . ALA A 1 98 ? 4.125 -10.967 -13.877 1.00 67.19 98 ALA A C 1
ATOM 778 O O . ALA A 1 98 ? 4.367 -11.974 -14.539 1.00 67.19 98 ALA A O 1
ATOM 779 N N . THR A 1 99 ? 4.970 -9.926 -13.859 1.00 55.97 99 THR A N 1
ATOM 780 C CA . THR A 1 99 ? 6.192 -9.836 -14.674 1.00 55.97 99 THR A CA 1
ATOM 781 C C . THR A 1 99 ? 7.434 -9.693 -13.787 1.00 55.97 99 THR A C 1
ATOM 783 O O . THR A 1 99 ? 7.850 -8.575 -13.473 1.00 55.97 99 THR A O 1
ATOM 786 N N . PRO A 1 100 ? 8.083 -10.801 -13.388 1.00 53.47 100 PRO A N 1
ATOM 787 C CA . PRO A 1 100 ? 9.268 -10.767 -12.527 1.00 53.47 100 PRO A CA 1
ATOM 788 C C . PRO A 1 100 ? 10.552 -10.330 -13.257 1.00 53.47 100 PRO A C 1
ATOM 790 O O . PRO A 1 100 ? 11.640 -10.420 -12.690 1.00 53.47 100 PRO A O 1
ATOM 793 N N . PHE A 1 101 ? 10.459 -9.886 -14.514 1.00 36.81 101 PHE A N 1
ATOM 794 C CA . PHE A 1 101 ? 11.597 -9.578 -15.374 1.00 36.81 101 PHE A CA 1
ATOM 795 C C . PHE A 1 101 ? 11.591 -8.098 -15.775 1.00 36.81 101 PHE A C 1
ATOM 797 O O . PHE A 1 101 ? 10.664 -7.630 -16.435 1.00 36.81 101 PHE A O 1
ATOM 804 N N . ARG A 1 102 ? 12.640 -7.354 -15.399 1.00 47.69 102 ARG A N 1
ATOM 805 C CA . ARG A 1 102 ? 12.883 -5.985 -15.885 1.00 47.69 102 ARG A CA 1
ATOM 806 C C . ARG A 1 102 ? 13.862 -6.032 -17.058 1.00 47.69 102 ARG A C 1
ATOM 808 O O . ARG A 1 102 ? 15.032 -6.373 -16.871 1.00 47.69 102 ARG A O 1
ATOM 815 N N .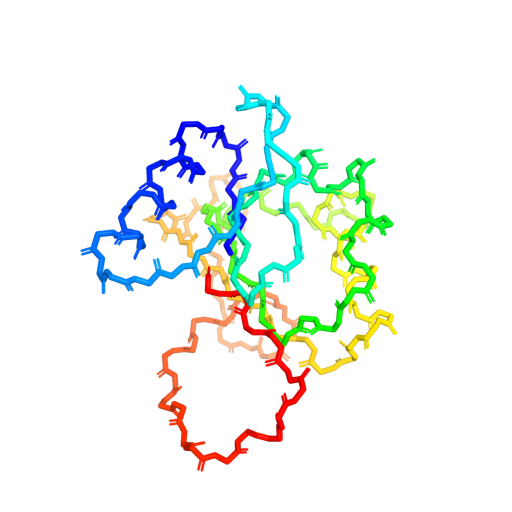 LEU A 1 103 ? 13.420 -5.611 -18.244 1.00 36.88 103 LEU A N 1
ATOM 816 C CA . LEU A 1 103 ? 14.297 -5.372 -19.399 1.00 36.88 103 LEU A CA 1
ATOM 817 C C . LEU A 1 103 ? 15.405 -4.371 -19.008 1.00 36.88 103 LEU A C 1
ATOM 819 O O . LEU A 1 103 ? 15.119 -3.231 -18.651 1.00 36.88 103 LEU A O 1
ATOM 823 N N . GLY A 1 104 ? 16.661 -4.830 -19.005 1.00 46.16 104 GLY A N 1
ATOM 824 C CA . GLY A 1 104 ? 17.850 -4.044 -18.636 1.00 46.16 104 GLY A CA 1
ATOM 825 C C . GLY A 1 104 ? 18.335 -4.165 -17.180 1.00 46.16 104 GLY A C 1
ATOM 826 O O . GLY A 1 104 ? 19.452 -3.745 -16.899 1.00 46.16 104 GLY A O 1
ATOM 827 N N . LYS A 1 105 ? 17.556 -4.758 -16.258 1.00 48.84 105 LYS A N 1
ATOM 828 C CA . LYS A 1 105 ? 17.966 -4.982 -14.846 1.00 48.84 105 LYS A CA 1
ATOM 829 C C . LYS A 1 105 ? 17.925 -6.451 -14.390 1.00 48.84 105 LYS A C 1
ATOM 831 O O . LYS A 1 105 ? 18.385 -6.748 -13.293 1.00 48.84 105 LYS A O 1
ATOM 836 N N . GLY A 1 106 ? 17.429 -7.368 -15.223 1.00 47.66 106 GLY A N 1
ATOM 837 C CA . GLY A 1 106 ? 17.402 -8.805 -14.931 1.00 47.66 106 GLY A CA 1
ATOM 838 C C . GLY A 1 106 ? 16.186 -9.255 -14.108 1.00 47.66 106 GLY A C 1
ATOM 839 O O . GLY A 1 106 ? 15.156 -8.576 -14.061 1.00 47.66 106 GLY A O 1
ATOM 840 N N . TRP A 1 107 ? 16.298 -10.441 -13.502 1.00 43.41 107 TRP A N 1
ATOM 841 C CA . TRP A 1 107 ? 15.260 -11.071 -12.680 1.00 43.41 107 TRP A CA 1
ATOM 842 C C . TRP A 1 107 ? 15.106 -10.369 -11.328 1.00 43.41 107 TRP A C 1
ATOM 844 O O . TRP A 1 107 ? 16.090 -10.083 -10.651 1.00 43.41 107 TRP A O 1
ATOM 854 N N . ILE A 1 108 ? 13.863 -10.147 -10.902 1.00 53.97 108 ILE A N 1
ATOM 855 C CA . ILE A 1 108 ? 13.523 -9.487 -9.629 1.00 53.97 108 ILE A CA 1
ATOM 856 C C . ILE A 1 108 ? 13.623 -10.463 -8.438 1.00 53.97 108 ILE A C 1
ATOM 858 O O . ILE A 1 108 ? 13.475 -10.061 -7.288 1.00 53.97 108 ILE A O 1
ATOM 862 N N . TYR A 1 109 ? 13.942 -11.741 -8.677 1.00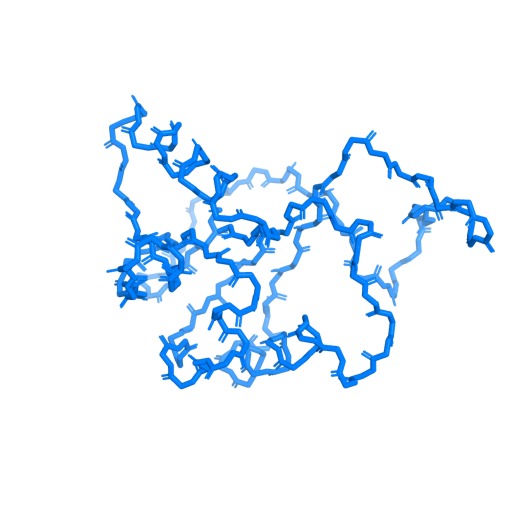 45.66 109 TYR A N 1
ATOM 863 C CA . TYR A 1 109 ? 14.206 -12.705 -7.612 1.00 45.66 109 TYR A CA 1
ATOM 864 C C . TYR A 1 109 ? 15.653 -13.213 -7.645 1.00 45.66 109 TYR A C 1
ATOM 866 O O . TYR A 1 109 ? 16.110 -13.831 -8.605 1.00 45.66 109 TYR A O 1
ATOM 874 N N . ARG A 1 110 ? 16.365 -13.008 -6.534 1.00 34.31 110 ARG A N 1
ATOM 875 C CA . ARG A 1 110 ? 17.497 -13.844 -6.132 1.00 34.31 110 ARG A CA 1
ATOM 876 C C . ARG A 1 110 ? 17.357 -14.138 -4.647 1.00 34.31 110 ARG A C 1
ATOM 878 O O . ARG A 1 110 ? 17.209 -13.230 -3.835 1.00 34.31 110 ARG A O 1
ATOM 885 N N . THR A 1 111 ? 17.371 -15.422 -4.318 1.00 37.50 111 THR A N 1
ATOM 886 C CA . THR A 1 111 ? 17.285 -15.990 -2.972 1.00 37.50 111 THR A CA 1
ATOM 887 C C . THR A 1 111 ? 18.502 -15.572 -2.146 1.00 37.50 111 THR A C 1
ATOM 889 O O . THR A 1 111 ? 19.471 -16.311 -2.029 1.00 37.50 111 THR A O 1
ATOM 892 N N . THR A 1 112 ? 18.512 -14.352 -1.615 1.00 27.28 112 THR A N 1
ATOM 893 C CA . THR A 1 112 ? 19.447 -13.904 -0.576 1.00 27.28 112 THR A CA 1
ATOM 894 C C . THR A 1 112 ? 18.788 -12.751 0.172 1.00 27.28 112 THR A C 1
ATOM 896 O O . THR A 1 112 ? 18.398 -11.741 -0.413 1.00 27.28 112 THR A O 1
ATOM 899 N N . ILE A 1 113 ? 18.609 -12.938 1.476 1.00 36.66 113 ILE A N 1
ATOM 900 C CA . ILE A 1 113 ? 17.986 -11.988 2.395 1.00 36.66 113 ILE A CA 1
ATOM 901 C C . ILE A 1 113 ? 18.895 -10.768 2.524 1.00 36.66 113 ILE A C 1
ATOM 903 O O . ILE A 1 113 ? 19.763 -10.727 3.388 1.00 36.66 113 ILE A O 1
ATOM 907 N N . THR A 1 114 ? 18.711 -9.786 1.638 1.00 30.64 114 THR A N 1
ATOM 908 C CA . THR A 1 114 ? 18.954 -8.357 1.912 1.00 30.64 114 THR A CA 1
ATOM 909 C C . THR A 1 114 ? 18.257 -7.409 0.920 1.00 30.64 114 THR A C 1
ATOM 911 O O . THR A 1 114 ? 18.708 -6.287 0.773 1.00 30.64 114 THR A O 1
ATOM 914 N N . ALA A 1 115 ? 17.157 -7.770 0.237 1.00 31.00 115 ALA A N 1
ATOM 915 C CA . ALA A 1 115 ? 16.341 -6.746 -0.440 1.00 31.00 115 ALA A CA 1
ATOM 916 C C . ALA A 1 115 ? 14.878 -7.142 -0.752 1.00 31.00 115 ALA A C 1
ATOM 918 O O . ALA A 1 115 ? 14.584 -7.819 -1.728 1.00 31.00 115 ALA A O 1
ATOM 919 N N . TRP A 1 116 ? 13.954 -6.662 0.084 1.00 36.94 116 TRP A N 1
ATOM 920 C CA . TRP A 1 116 ? 12.697 -5.976 -0.283 1.00 36.94 116 TRP A CA 1
ATOM 921 C C . TRP A 1 116 ? 11.613 -6.599 -1.189 1.00 36.94 116 TRP A C 1
ATOM 923 O O . TRP A 1 116 ? 10.628 -5.915 -1.459 1.00 36.94 116 TRP A O 1
ATOM 933 N N . CYS A 1 117 ? 11.668 -7.875 -1.569 1.00 33.09 117 CYS A N 1
ATOM 934 C CA . CYS A 1 117 ? 10.492 -8.591 -2.094 1.00 33.09 117 CYS A CA 1
ATOM 935 C C . CYS A 1 117 ? 10.502 -10.056 -1.644 1.00 33.09 117 CYS A C 1
ATOM 937 O O . CYS A 1 117 ? 11.099 -10.910 -2.291 1.00 33.09 117 CYS A O 1
ATOM 939 N N . ALA A 1 118 ? 9.833 -10.357 -0.529 1.00 34.78 118 ALA A N 1
ATOM 940 C CA . ALA A 1 118 ? 9.574 -11.732 -0.115 1.00 34.78 118 ALA A CA 1
ATOM 941 C C . ALA A 1 118 ? 8.098 -12.061 -0.355 1.00 34.78 118 ALA A C 1
ATOM 943 O O . ALA A 1 118 ? 7.224 -11.540 0.335 1.00 34.78 118 ALA A O 1
ATOM 944 N N . ALA A 1 119 ? 7.830 -12.953 -1.308 1.00 38.31 119 ALA A N 1
ATOM 945 C CA . ALA A 1 119 ? 6.588 -13.708 -1.347 1.00 38.31 119 ALA A CA 1
ATOM 946 C C . ALA A 1 119 ? 6.566 -14.648 -0.131 1.00 38.31 119 ALA A C 1
ATOM 948 O O . ALA A 1 119 ? 7.231 -15.680 -0.122 1.00 38.31 119 ALA A O 1
ATOM 949 N N . MET A 1 120 ? 5.845 -14.264 0.923 1.00 30.08 120 MET A N 1
ATOM 950 C CA . MET A 1 120 ? 5.539 -15.140 2.054 1.00 30.08 120 MET A CA 1
ATOM 951 C C . MET A 1 120 ? 4.028 -15.340 2.134 1.00 30.08 120 MET A C 1
ATOM 953 O O . MET A 1 120 ? 3.316 -14.533 2.724 1.00 30.08 120 MET A O 1
ATOM 957 N N . ILE A 1 121 ? 3.549 -16.452 1.574 1.00 31.16 121 ILE A N 1
ATOM 958 C CA . ILE A 1 121 ? 2.353 -17.121 2.090 1.00 31.16 121 ILE A CA 1
ATOM 959 C C . ILE A 1 121 ? 2.854 -18.008 3.232 1.00 31.16 121 ILE A C 1
ATOM 961 O O . ILE A 1 121 ? 3.168 -19.179 3.034 1.00 31.16 121 ILE A O 1
ATOM 965 N N . THR A 1 122 ? 2.989 -17.441 4.427 1.00 25.34 122 THR A N 1
ATOM 966 C CA . THR A 1 122 ? 3.226 -18.227 5.644 1.00 25.34 122 THR A CA 1
ATOM 967 C C . THR A 1 122 ? 1.976 -18.112 6.499 1.00 25.34 122 THR A C 1
ATOM 969 O O . THR A 1 122 ? 1.523 -17.003 6.782 1.00 25.34 122 THR A O 1
ATOM 972 N N . ARG A 1 123 ? 1.381 -19.261 6.851 1.00 24.95 123 ARG A N 1
ATOM 973 C CA . ARG A 1 123 ? 0.177 -19.369 7.686 1.00 24.95 123 ARG A CA 1
ATOM 974 C C . ARG A 1 123 ? 0.260 -18.407 8.869 1.00 24.95 123 ARG A C 1
ATOM 976 O O . ARG A 1 123 ? 1.182 -18.489 9.673 1.00 24.95 123 ARG A O 1
ATOM 983 N N . CYS A 1 124 ? -0.734 -17.532 8.978 1.00 26.80 124 CYS A N 1
ATOM 984 C CA . CYS A 1 124 ? -0.968 -16.744 10.174 1.00 26.80 124 CYS A CA 1
ATOM 985 C C . CYS A 1 124 ? -1.400 -17.717 11.284 1.00 26.80 124 CYS A C 1
ATOM 987 O O . CYS A 1 124 ? -2.547 -18.158 11.321 1.00 26.80 124 CYS A O 1
ATOM 989 N N . SER A 1 125 ? -0.465 -18.136 12.137 1.00 26.58 125 SER A N 1
ATOM 990 C CA . SER A 1 125 ? -0.794 -18.786 13.404 1.00 26.58 125 SER A CA 1
ATOM 991 C C . SER A 1 125 ? -1.351 -17.718 14.341 1.00 26.58 125 SER A C 1
ATOM 993 O O . SER A 1 125 ? -0.691 -16.719 14.630 1.00 26.58 125 SER A O 1
ATOM 995 N N . ALA A 1 126 ? -2.602 -17.918 14.745 1.00 34.72 126 ALA A N 1
ATOM 996 C CA . ALA A 1 126 ? -3.401 -17.014 15.551 1.00 34.72 126 ALA A CA 1
ATOM 997 C C . ALA A 1 126 ? -2.804 -16.793 16.951 1.00 34.72 126 ALA A C 1
ATOM 999 O O . ALA A 1 126 ? -3.167 -17.473 17.899 1.00 34.72 126 ALA A O 1
ATOM 1000 N N . THR A 1 127 ? -1.930 -15.800 17.080 1.00 36.88 127 THR A N 1
ATOM 1001 C CA . THR A 1 127 ? -1.636 -15.103 18.341 1.00 36.88 127 THR A CA 1
ATOM 1002 C C . THR A 1 127 ? -1.217 -13.676 17.998 1.00 36.88 127 THR A C 1
ATOM 1004 O O . THR A 1 127 ? -0.039 -13.332 18.028 1.00 36.88 127 THR A O 1
ATOM 1007 N N . ALA A 1 128 ? -2.180 -12.848 17.588 1.00 38.06 128 ALA A N 1
ATOM 1008 C CA . ALA A 1 128 ? -1.959 -11.424 17.358 1.00 38.06 128 ALA A CA 1
ATOM 1009 C C . ALA A 1 128 ? -2.612 -10.622 18.488 1.00 38.06 128 ALA A C 1
ATOM 1011 O O . ALA A 1 128 ? -3.830 -10.632 18.652 1.00 38.06 128 ALA A O 1
ATOM 1012 N N . SER A 1 129 ? -1.758 -9.940 19.252 1.00 35.72 129 SER A N 1
ATOM 1013 C CA . SER A 1 129 ? -2.105 -8.832 20.141 1.00 35.72 129 SER A CA 1
ATOM 1014 C C . SER A 1 129 ? -3.060 -7.852 19.445 1.00 35.72 129 SER A C 1
ATOM 1016 O O . SER A 1 129 ? -2.907 -7.543 18.261 1.00 35.72 129 SER A O 1
ATOM 1018 N N . THR A 1 130 ? -4.049 -7.369 20.191 1.00 41.91 130 THR A N 1
ATOM 1019 C CA . THR A 1 130 ? -5.294 -6.725 19.740 1.00 41.91 130 THR A CA 1
ATOM 1020 C C . THR A 1 130 ? -5.130 -5.398 18.977 1.00 41.91 130 THR A C 1
ATOM 1022 O O . THR A 1 130 ? -6.133 -4.818 18.569 1.00 41.91 130 THR A O 1
ATOM 1025 N N . ASN A 1 131 ? -3.902 -4.917 18.741 1.00 41.19 131 ASN A N 1
ATOM 1026 C CA . ASN A 1 131 ? -3.632 -3.568 18.225 1.00 41.19 131 ASN A CA 1
ATOM 1027 C C . ASN A 1 131 ? -2.909 -3.478 16.866 1.00 41.19 131 ASN A C 1
ATOM 1029 O O . ASN A 1 131 ? -2.636 -2.371 16.409 1.00 41.19 131 ASN A O 1
ATOM 1033 N N . CYS A 1 132 ? -2.622 -4.589 16.180 1.00 36.56 132 CYS A N 1
ATOM 1034 C CA . CYS A 1 132 ? -1.919 -4.550 14.888 1.00 36.56 132 CYS A CA 1
ATOM 1035 C C . CYS A 1 132 ? -2.889 -4.573 13.694 1.00 36.56 132 CYS A C 1
ATOM 1037 O O . CYS A 1 132 ? -3.722 -5.475 13.574 1.00 36.56 132 CYS A O 1
ATOM 1039 N N . ARG A 1 133 ? -2.764 -3.602 12.778 1.00 43.94 133 ARG A N 1
ATOM 1040 C CA . ARG A 1 133 ? -3.554 -3.531 11.537 1.00 43.94 133 ARG A CA 1
ATOM 1041 C C . ARG A 1 133 ? -2.754 -4.110 10.368 1.00 43.94 133 ARG A C 1
ATOM 1043 O O . ARG A 1 133 ? -1.637 -3.677 10.092 1.00 43.94 133 ARG A O 1
ATOM 1050 N N . CYS A 1 134 ? -3.319 -5.109 9.693 1.00 32.75 134 CYS A N 1
ATOM 1051 C CA . CYS A 1 134 ? -2.750 -5.689 8.477 1.00 32.75 134 CYS A CA 1
ATOM 1052 C C . CYS A 1 134 ? -3.321 -4.969 7.257 1.00 32.75 134 CYS A C 1
ATOM 1054 O O . CYS A 1 134 ? -4.511 -5.115 6.998 1.00 32.75 134 CYS A O 1
ATOM 1056 N N . ALA A 1 135 ? -2.497 -4.299 6.448 1.00 34.09 135 ALA A N 1
ATOM 1057 C CA . ALA A 1 135 ? -2.900 -4.016 5.077 1.00 34.09 135 ALA A CA 1
ATOM 1058 C C . ALA A 1 135 ? -2.638 -5.281 4.252 1.00 34.09 135 ALA A C 1
ATOM 1060 O O . ALA A 1 135 ? -1.490 -5.615 3.960 1.00 34.09 135 ALA A O 1
ATOM 1061 N N . ILE A 1 136 ? -3.713 -5.998 3.926 1.00 39.81 136 ILE A N 1
ATOM 1062 C CA . ILE A 1 136 ? -3.724 -6.922 2.791 1.00 39.81 136 ILE A CA 1
ATOM 1063 C C . ILE A 1 136 ? -3.840 -6.023 1.557 1.00 39.81 136 ILE A C 1
ATOM 1065 O O . ILE A 1 136 ? -4.785 -5.211 1.501 1.00 39.81 136 ILE A O 1
#

Secondary structure (DSSP, 8-state):
-EESSHHHHHHHHHHHHHTT---EEEEGGGTEE---SSSEEEEHHHHHT-GGGG-S-EEEEEEETGGG--S-TTSHHHHHHHHHHHH-TT-EEEEE-S--EETTTEES--S-SSSS---------S---TTPEE--